Protein AF-A0A8T7M5A7-F1 (afdb_monomer_lite)

Structure (mmCIF, N/CA/C/O backbone):
data_AF-A0A8T7M5A7-F1
#
_entry.id   AF-A0A8T7M5A7-F1
#
loop_
_atom_site.group_PDB
_atom_site.id
_atom_site.type_symbol
_atom_site.label_atom_id
_atom_site.label_alt_id
_atom_site.label_comp_id
_atom_site.label_asym_id
_atom_site.label_entity_id
_atom_site.label_seq_id
_atom_site.pdbx_PDB_ins_code
_atom_site.Cartn_x
_atom_site.Cartn_y
_atom_site.Cartn_z
_atom_site.occupancy
_atom_site.B_iso_or_equiv
_atom_site.auth_seq_id
_atom_site.auth_comp_id
_atom_site.auth_asym_id
_atom_site.auth_atom_id
_atom_site.pdbx_PDB_model_num
ATOM 1 N N . MET A 1 1 ? 14.354 -13.507 -30.037 1.00 39.94 1 MET A N 1
ATOM 2 C CA . MET A 1 1 ? 13.135 -13.439 -29.200 1.00 39.94 1 MET A CA 1
ATOM 3 C C . MET A 1 1 ? 13.109 -12.102 -28.468 1.00 39.94 1 MET A C 1
ATOM 5 O O . MET A 1 1 ? 14.080 -11.792 -27.790 1.00 39.94 1 MET A O 1
ATOM 9 N N . ALA A 1 2 ? 12.060 -11.288 -28.621 1.00 49.22 2 ALA A N 1
ATOM 10 C CA . ALA A 1 2 ? 11.929 -10.042 -27.865 1.00 49.22 2 ALA A CA 1
ATOM 11 C C . ALA A 1 2 ? 11.682 -10.373 -26.383 1.00 49.22 2 ALA A C 1
ATOM 13 O O . ALA A 1 2 ? 10.664 -10.973 -26.041 1.00 49.22 2 ALA A O 1
ATOM 14 N N . PHE A 1 3 ? 12.623 -10.010 -25.506 1.00 51.88 3 PHE A N 1
ATOM 15 C CA . PHE A 1 3 ? 12.419 -10.036 -24.059 1.00 51.88 3 PHE A CA 1
ATOM 16 C C . PHE A 1 3 ? 11.340 -9.006 -23.723 1.00 51.88 3 PHE A C 1
ATOM 18 O O . PHE A 1 3 ? 11.624 -7.827 -23.511 1.00 51.88 3 PHE A O 1
ATOM 25 N N . VAL A 1 4 ? 10.081 -9.442 -23.687 1.00 56.16 4 VAL A N 1
ATOM 26 C CA . VAL A 1 4 ? 9.005 -8.658 -23.090 1.00 56.16 4 VAL A CA 1
ATOM 27 C C . VAL A 1 4 ? 9.352 -8.569 -21.608 1.00 56.16 4 VAL A C 1
ATOM 29 O O . VAL A 1 4 ? 9.060 -9.487 -20.841 1.00 56.16 4 VAL A O 1
ATOM 32 N N . LYS A 1 5 ? 10.053 -7.499 -21.206 1.00 56.72 5 LYS A N 1
ATOM 33 C CA . LYS A 1 5 ? 10.208 -7.110 -19.802 1.00 56.72 5 LYS A CA 1
ATOM 34 C C . LYS A 1 5 ? 8.787 -6.989 -19.270 1.00 56.72 5 LYS A C 1
ATOM 36 O O . LYS A 1 5 ? 8.134 -5.967 -19.466 1.00 56.72 5 LYS A O 1
ATOM 41 N N . ARG A 1 6 ? 8.274 -8.063 -18.657 1.00 57.09 6 ARG A N 1
ATOM 42 C CA . ARG A 1 6 ? 7.062 -7.990 -17.846 1.00 57.09 6 ARG A CA 1
ATOM 43 C C . ARG A 1 6 ? 7.317 -6.810 -16.916 1.00 57.09 6 ARG A C 1
ATOM 45 O O . ARG A 1 6 ? 8.377 -6.795 -16.295 1.00 57.09 6 ARG A O 1
ATOM 52 N N . PRO A 1 7 ? 6.453 -5.791 -16.870 1.00 55.47 7 PRO A N 1
ATOM 53 C CA . PRO A 1 7 ? 6.634 -4.725 -15.906 1.00 55.47 7 PRO A CA 1
ATOM 54 C C . PRO A 1 7 ? 6.526 -5.363 -14.512 1.00 55.47 7 PRO A C 1
ATOM 56 O O . PRO A 1 7 ? 5.441 -5.670 -14.020 1.00 55.47 7 PRO A O 1
ATOM 59 N N . THR A 1 8 ? 7.680 -5.690 -13.931 1.00 59.50 8 THR A N 1
ATOM 60 C CA . THR A 1 8 ? 7.813 -6.367 -12.643 1.00 59.50 8 THR A CA 1
ATOM 61 C C . THR A 1 8 ? 7.704 -5.293 -11.576 1.00 59.50 8 THR A C 1
ATOM 63 O O . THR A 1 8 ? 8.698 -4.778 -11.080 1.00 59.50 8 THR A O 1
ATOM 66 N N . GLY A 1 9 ? 6.475 -4.874 -11.299 1.00 70.06 9 GLY A N 1
ATOM 67 C CA . GLY A 1 9 ? 6.164 -3.922 -10.243 1.00 70.06 9 GLY A CA 1
ATOM 68 C C . GLY A 1 9 ? 5.018 -4.441 -9.381 1.00 70.06 9 GLY A C 1
ATOM 69 O O . GLY A 1 9 ? 4.226 -5.271 -9.847 1.00 70.06 9 GLY A O 1
ATOM 70 N N . PRO A 1 10 ? 4.909 -3.979 -8.126 1.00 78.81 10 PRO A N 1
ATOM 71 C CA . PRO A 1 10 ? 3.794 -4.350 -7.273 1.00 78.81 10 PRO A CA 1
ATOM 72 C C . PRO A 1 10 ? 2.475 -3.919 -7.923 1.00 78.81 10 PRO A C 1
ATOM 74 O O . PRO A 1 10 ? 2.351 -2.841 -8.515 1.00 78.81 10 PRO A O 1
ATOM 77 N N . ARG A 1 11 ? 1.478 -4.801 -7.838 1.00 85.81 11 ARG A N 1
ATOM 78 C CA . ARG A 1 11 ? 0.128 -4.543 -8.341 1.00 85.81 11 ARG A CA 1
ATOM 79 C C . ARG A 1 11 ? -0.743 -4.022 -7.216 1.00 85.81 11 ARG A C 1
ATOM 81 O O . ARG A 1 11 ? -0.711 -4.543 -6.105 1.00 85.81 11 ARG A O 1
ATOM 88 N N . CYS A 1 12 ? -1.534 -2.996 -7.508 1.00 86.06 12 CYS A N 1
ATOM 89 C CA . CYS A 1 12 ? -2.483 -2.457 -6.551 1.00 86.06 12 CYS A CA 1
ATOM 90 C C . CYS A 1 12 ? -3.528 -3.537 -6.224 1.00 86.06 12 CYS A C 1
ATOM 92 O O . CYS A 1 12 ? -4.180 -4.027 -7.146 1.00 86.06 12 CYS A O 1
ATOM 94 N N . PRO A 1 13 ? -3.760 -3.881 -4.949 1.00 82.25 13 PRO A N 1
ATOM 95 C CA . PRO A 1 13 ? -4.740 -4.901 -4.581 1.00 82.25 13 PRO A CA 1
ATOM 96 C C . PRO A 1 13 ? -6.189 -4.467 -4.855 1.00 82.25 13 PRO A C 1
ATOM 98 O O . PRO A 1 13 ? -7.078 -5.311 -4.862 1.00 82.25 13 PRO A O 1
ATOM 101 N N . GLY A 1 14 ? -6.437 -3.168 -5.069 1.00 83.50 14 GLY A N 1
ATOM 102 C CA . GLY A 1 14 ? -7.761 -2.645 -5.416 1.00 83.50 14 GLY A CA 1
ATOM 103 C C . GLY A 1 14 ? -8.093 -2.734 -6.907 1.00 83.50 14 GLY A C 1
ATOM 104 O O . GLY A 1 14 ? -9.221 -3.057 -7.253 1.00 83.50 14 GLY A O 1
ATOM 105 N N . CYS A 1 15 ? -7.130 -2.462 -7.796 1.00 85.44 15 CYS A N 1
ATOM 106 C CA . CYS A 1 15 ? -7.391 -2.344 -9.239 1.00 85.44 15 CYS A CA 1
ATOM 107 C C . CYS A 1 15 ? -6.464 -3.172 -10.142 1.00 85.44 15 CYS A C 1
ATOM 109 O O . CYS A 1 15 ? -6.557 -3.077 -11.362 1.00 85.44 15 CYS A O 1
ATOM 111 N N . GLY A 1 16 ? -5.524 -3.936 -9.580 1.00 85.69 16 GLY A N 1
ATOM 112 C CA . GLY A 1 16 ? -4.598 -4.807 -10.316 1.00 85.69 16 GLY A CA 1
ATOM 113 C C . GLY A 1 16 ? -3.533 -4.085 -11.149 1.00 85.69 16 GLY A C 1
ATOM 114 O O . GLY A 1 16 ? -2.611 -4.728 -11.652 1.00 85.69 16 GLY A O 1
ATOM 115 N N . ARG A 1 17 ? -3.617 -2.755 -11.280 1.00 85.44 17 ARG A N 1
ATOM 116 C CA . ARG A 1 17 ? -2.648 -1.951 -12.028 1.00 85.44 17 ARG A CA 1
ATOM 117 C C . ARG A 1 17 ? -1.299 -1.930 -11.331 1.00 85.44 17 ARG A C 1
ATOM 119 O O . ARG A 1 17 ? -1.212 -1.904 -10.103 1.00 85.44 17 ARG A O 1
ATOM 126 N N . ILE A 1 18 ? -0.255 -1.899 -12.142 1.00 86.12 18 ILE A N 1
ATOM 127 C CA . ILE A 1 18 ? 1.115 -1.742 -11.672 1.00 86.12 18 ILE A CA 1
ATOM 128 C C . ILE A 1 18 ? 1.276 -0.308 -11.188 1.00 86.12 18 ILE A C 1
ATOM 130 O O . ILE A 1 18 ? 0.841 0.631 -11.854 1.00 86.12 18 ILE A O 1
ATOM 134 N N . PHE A 1 19 ? 1.866 -0.147 -10.011 1.00 85.25 19 PHE A N 1
ATOM 135 C CA . PHE A 1 19 ? 2.127 1.160 -9.429 1.00 85.25 19 PHE A CA 1
ATOM 136 C C . PHE A 1 19 ? 3.511 1.176 -8.787 1.00 85.25 19 PHE A C 1
ATOM 138 O O . PHE A 1 19 ? 4.063 0.129 -8.453 1.00 85.25 19 PHE A O 1
ATOM 145 N N . GLN A 1 20 ? 4.073 2.371 -8.615 1.00 85.00 20 GLN A N 1
ATOM 146 C CA . GLN A 1 20 ? 5.281 2.543 -7.817 1.00 85.00 20 GLN A CA 1
ATOM 147 C C . GLN A 1 20 ? 4.883 2.858 -6.370 1.00 85.00 20 GLN A C 1
ATOM 149 O O . GLN A 1 20 ? 4.183 3.853 -6.145 1.00 85.00 20 GLN A O 1
ATOM 154 N N . PRO A 1 21 ? 5.281 2.024 -5.393 1.00 83.12 21 PRO A N 1
ATOM 155 C CA . PRO A 1 21 ? 5.044 2.306 -3.989 1.00 83.12 21 PRO A CA 1
ATOM 156 C C . PRO A 1 21 ? 5.862 3.533 -3.583 1.00 83.12 21 PRO A C 1
ATOM 158 O O . PRO A 1 21 ? 7.020 3.680 -3.965 1.00 83.12 21 PRO A O 1
ATOM 161 N N . ARG A 1 22 ? 5.236 4.433 -2.827 1.00 85.31 22 ARG A N 1
ATOM 162 C CA . ARG A 1 22 ? 5.848 5.665 -2.318 1.00 85.31 22 ARG A CA 1
ATOM 163 C C . ARG A 1 22 ? 5.940 5.600 -0.802 1.00 85.31 22 ARG A C 1
ATOM 165 O O . ARG A 1 22 ? 5.045 5.030 -0.178 1.00 85.31 22 ARG A O 1
ATOM 172 N N . VAL A 1 23 ? 6.970 6.196 -0.214 1.00 86.94 23 VAL A N 1
ATOM 173 C CA . VAL A 1 23 ? 7.055 6.339 1.245 1.00 86.94 23 VAL A CA 1
ATOM 174 C C . VAL A 1 23 ? 5.990 7.343 1.693 1.00 86.94 23 VAL A C 1
ATOM 176 O O . VAL A 1 23 ? 5.893 8.441 1.145 1.00 86.94 23 VAL A O 1
ATOM 179 N N . LEU A 1 24 ? 5.139 6.933 2.629 1.00 85.38 24 LEU A N 1
ATOM 180 C CA . LEU A 1 24 ? 4.116 7.771 3.249 1.00 85.38 24 LEU A CA 1
ATOM 181 C C . LEU A 1 24 ? 4.726 8.587 4.397 1.00 85.38 24 LEU A C 1
ATOM 183 O O . LEU A 1 24 ? 5.850 8.338 4.828 1.00 85.38 2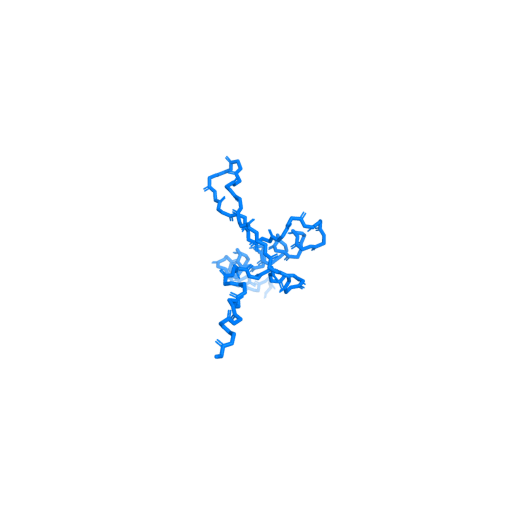4 LEU A O 1
ATOM 187 N N . ARG A 1 25 ? 3.979 9.569 4.915 1.00 84.81 25 ARG A N 1
ATOM 188 C CA . ARG A 1 25 ? 4.447 10.441 6.011 1.00 84.81 25 ARG A CA 1
ATOM 189 C C . ARG A 1 25 ? 4.792 9.679 7.293 1.00 84.81 25 ARG A C 1
ATOM 191 O O . ARG A 1 25 ? 5.626 10.143 8.055 1.00 84.81 25 ARG A O 1
ATOM 198 N N . ASP A 1 26 ? 4.171 8.527 7.514 1.00 84.31 26 ASP A N 1
ATOM 199 C CA . ASP A 1 26 ? 4.434 7.638 8.648 1.00 84.31 26 ASP A CA 1
ATOM 200 C C . ASP A 1 26 ? 5.651 6.712 8.438 1.00 84.31 26 ASP A C 1
ATOM 202 O O . ASP A 1 26 ? 5.951 5.881 9.289 1.00 84.31 26 ASP A O 1
ATOM 206 N N . GLY A 1 27 ? 6.354 6.831 7.306 1.00 84.56 27 GLY A N 1
ATOM 207 C CA . GLY A 1 27 ? 7.513 6.004 6.966 1.00 84.56 27 GLY A CA 1
ATOM 208 C C . GLY A 1 27 ? 7.164 4.646 6.349 1.00 84.56 27 GLY A C 1
ATOM 209 O O . GLY A 1 27 ? 8.058 3.959 5.854 1.00 84.56 27 GLY A O 1
ATOM 210 N N . SER A 1 28 ? 5.886 4.249 6.308 1.00 85.06 28 SER A N 1
ATOM 211 C CA . SER A 1 28 ? 5.477 3.024 5.616 1.00 85.06 28 SER A CA 1
ATOM 212 C C . SER A 1 28 ? 5.425 3.186 4.092 1.00 85.06 28 SER A C 1
ATOM 214 O O . SER A 1 28 ? 5.287 4.280 3.543 1.00 85.06 28 SER A O 1
ATOM 216 N N . MET A 1 29 ? 5.523 2.063 3.379 1.00 83.69 29 MET A N 1
ATOM 217 C CA . MET A 1 29 ? 5.372 2.020 1.924 1.00 83.69 29 MET A CA 1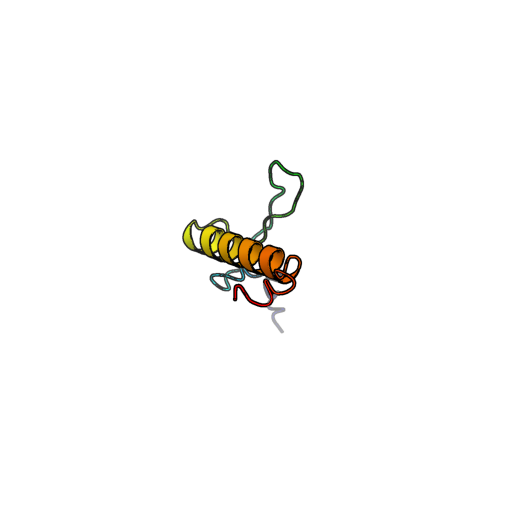
ATOM 218 C C . MET A 1 29 ? 3.895 2.011 1.518 1.00 83.69 29 MET A C 1
ATOM 220 O O . MET A 1 29 ? 3.076 1.270 2.066 1.00 83.69 29 MET A O 1
ATOM 224 N N . SER A 1 30 ? 3.564 2.786 0.485 1.00 83.56 30 SER A N 1
ATOM 225 C CA . SER A 1 30 ? 2.225 2.831 -0.104 1.00 83.56 30 SER A CA 1
ATOM 226 C C . SER A 1 30 ? 1.814 1.452 -0.611 1.00 83.56 30 SER A C 1
ATOM 228 O O . SER A 1 30 ? 2.485 0.859 -1.452 1.00 83.56 30 SER A O 1
ATOM 230 N N . GLN A 1 31 ? 0.666 0.965 -0.143 1.00 82.94 31 GLN A N 1
ATOM 231 C CA . GLN A 1 31 ? 0.138 -0.354 -0.511 1.00 82.94 31 GLN A CA 1
ATOM 232 C C . GLN A 1 31 ? -0.835 -0.320 -1.703 1.00 82.94 31 GLN A C 1
ATOM 234 O O . GLN A 1 31 ? -1.288 -1.368 -2.154 1.00 82.94 31 GLN A O 1
ATOM 239 N N . SER A 1 32 ? -1.180 0.865 -2.220 1.00 88.12 32 SER A N 1
ATOM 240 C CA . SER A 1 32 ? -2.050 1.033 -3.395 1.00 88.12 32 SER A CA 1
ATOM 241 C C . SER A 1 32 ? -1.485 2.037 -4.389 1.00 88.12 32 SER A C 1
ATOM 243 O O . SER A 1 32 ? -0.633 2.859 -4.057 1.00 88.12 32 SER A O 1
ATOM 245 N N . CYS A 1 33 ? -2.070 2.038 -5.588 1.00 86.88 33 CYS A N 1
ATOM 246 C CA . CYS A 1 33 ? -1.820 3.019 -6.640 1.00 86.88 33 CYS A CA 1
ATOM 247 C C . CYS A 1 33 ? -2.222 4.467 -6.293 1.00 86.88 33 CYS A C 1
ATOM 249 O O . CYS A 1 33 ? -2.027 5.353 -7.121 1.00 86.88 33 CYS A O 1
ATOM 251 N N . GLY A 1 34 ? -2.793 4.725 -5.111 1.00 84.56 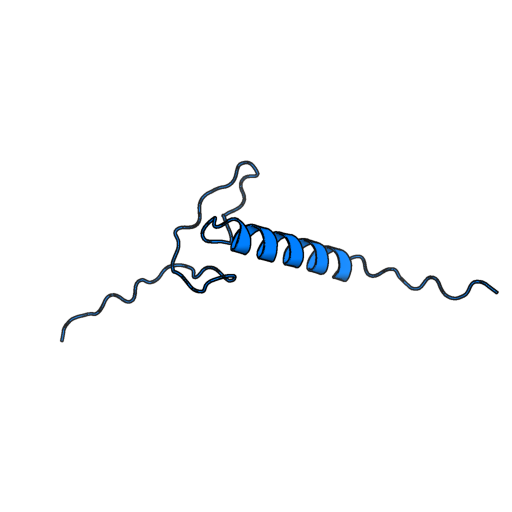34 GLY A N 1
ATOM 252 C CA . GLY A 1 34 ? -3.175 6.067 -4.666 1.00 84.56 34 GLY A CA 1
ATOM 253 C C . GLY A 1 34 ? -4.532 6.562 -5.171 1.00 84.56 34 GLY A C 1
ATOM 254 O O . GLY A 1 34 ? -4.933 7.661 -4.807 1.00 84.56 34 GLY A O 1
ATOM 255 N N . GLN A 1 35 ? -5.273 5.775 -5.962 1.00 86.12 35 GLN A N 1
ATOM 256 C CA . GLN A 1 35 ? -6.668 6.110 -6.263 1.00 86.12 35 GLN A CA 1
ATOM 257 C C . GLN A 1 35 ? -7.513 6.052 -4.989 1.00 86.12 35 GLN A C 1
ATOM 259 O O . GLN A 1 35 ? -7.435 5.067 -4.253 1.00 86.12 35 GLN A O 1
ATOM 264 N N . THR A 1 36 ? -8.360 7.059 -4.766 1.00 85.75 36 THR A N 1
ATOM 265 C CA . THR A 1 36 ? -9.207 7.189 -3.568 1.00 85.75 36 THR A CA 1
ATOM 266 C C . THR A 1 36 ? -9.998 5.916 -3.269 1.00 85.75 36 THR A C 1
ATOM 268 O O . THR A 1 36 ? -10.029 5.463 -2.129 1.00 85.75 36 THR A O 1
ATOM 271 N N . SER A 1 37 ? -10.559 5.277 -4.300 1.00 85.88 37 SER A N 1
ATOM 272 C CA . SER A 1 37 ? -11.276 3.999 -4.190 1.00 85.88 37 SER A CA 1
ATOM 273 C C . SER A 1 37 ? -10.387 2.858 -3.675 1.00 85.88 37 SER A C 1
ATOM 275 O O . SER A 1 37 ? -10.782 2.113 -2.779 1.00 85.88 37 SER A O 1
ATOM 277 N N . CYS A 1 38 ? -9.161 2.740 -4.190 1.00 87.06 38 CYS A N 1
ATOM 278 C CA . CYS A 1 38 ? -8.193 1.720 -3.784 1.00 87.06 38 CYS A CA 1
ATOM 279 C C . CYS A 1 38 ? -7.640 1.982 -2.378 1.00 87.06 38 CYS A C 1
ATOM 281 O O . CYS A 1 38 ? -7.491 1.046 -1.596 1.00 87.06 38 CYS A O 1
ATOM 283 N N . VAL A 1 39 ? -7.365 3.245 -2.041 1.00 84.00 39 VAL A N 1
ATOM 284 C CA . VAL A 1 39 ? -6.915 3.655 -0.703 1.00 84.00 39 VAL A CA 1
ATOM 285 C C . VAL A 1 39 ? -8.003 3.364 0.332 1.00 84.00 39 VAL A C 1
ATOM 287 O O . VAL A 1 39 ? -7.713 2.756 1.360 1.00 84.00 39 VAL A O 1
ATOM 290 N N . ALA A 1 40 ? -9.262 3.709 0.040 1.00 85.00 40 ALA A N 1
ATOM 291 C CA . ALA A 1 40 ? -10.400 3.418 0.910 1.00 85.00 40 ALA A CA 1
ATOM 292 C C . ALA A 1 40 ? -10.593 1.907 1.124 1.00 85.00 40 ALA A C 1
ATOM 294 O O . ALA A 1 40 ? -10.792 1.472 2.256 1.00 85.00 40 ALA A O 1
ATOM 295 N N . LEU A 1 41 ? -10.471 1.097 0.065 1.00 83.81 41 LEU A N 1
ATOM 296 C CA . LEU A 1 41 ? -10.507 -0.368 0.156 1.00 83.81 41 LEU A CA 1
ATOM 297 C C . LEU A 1 41 ? -9.403 -0.927 1.062 1.00 83.81 41 LEU A C 1
ATOM 299 O O . LEU A 1 41 ? -9.673 -1.798 1.888 1.00 83.81 41 LEU A O 1
ATOM 303 N N . ILE A 1 42 ? -8.169 -0.428 0.939 1.00 79.56 42 ILE A N 1
ATOM 304 C CA . ILE A 1 42 ? -7.057 -0.866 1.795 1.00 79.56 42 ILE A CA 1
ATOM 305 C C . ILE A 1 42 ? -7.266 -0.427 3.241 1.00 79.56 42 ILE A C 1
ATOM 307 O O . ILE A 1 42 ? -7.081 -1.244 4.139 1.00 79.56 42 ILE A O 1
ATOM 311 N N . ASN A 1 43 ? -7.685 0.816 3.481 1.00 78.31 43 ASN A N 1
ATOM 312 C CA . ASN A 1 43 ? -7.968 1.293 4.834 1.00 78.31 43 ASN A CA 1
ATOM 313 C C . ASN A 1 43 ? -9.077 0.468 5.497 1.00 78.31 43 ASN A C 1
ATOM 315 O O . ASN A 1 43 ? -8.896 0.031 6.629 1.00 78.31 43 ASN A O 1
ATOM 319 N N . ARG A 1 44 ? -10.155 0.139 4.770 1.00 76.88 44 ARG A N 1
ATOM 320 C CA . ARG A 1 44 ? -11.204 -0.773 5.260 1.00 76.88 44 ARG A CA 1
ATOM 321 C C . ARG A 1 44 ? -10.680 -2.183 5.548 1.00 76.88 44 ARG A C 1
ATOM 323 O O . ARG A 1 44 ? -11.111 -2.818 6.499 1.00 76.88 44 ARG A O 1
ATOM 330 N N . ARG A 1 45 ? -9.741 -2.708 4.754 1.00 68.94 45 ARG A N 1
ATOM 331 C CA . ARG A 1 45 ? -9.120 -4.015 5.047 1.00 68.94 45 ARG A CA 1
ATOM 332 C C . ARG A 1 45 ? -8.188 -3.961 6.259 1.00 68.94 45 ARG A C 1
ATOM 334 O O . ARG A 1 45 ? -8.129 -4.934 7.006 1.00 68.94 45 ARG A O 1
ATOM 341 N N . LYS A 1 46 ? -7.478 -2.847 6.471 1.00 63.25 46 LYS A N 1
ATOM 342 C CA . LYS A 1 46 ? -6.638 -2.639 7.661 1.00 63.25 46 LYS A CA 1
ATOM 343 C C . LYS A 1 46 ? -7.473 -2.581 8.937 1.00 63.25 46 LYS A C 1
ATOM 345 O O . LYS A 1 46 ? -7.083 -3.212 9.913 1.00 63.25 46 LYS A O 1
ATOM 350 N N . THR A 1 47 ? -8.624 -1.904 8.920 1.00 57.59 47 THR A N 1
ATOM 351 C CA . THR A 1 47 ? -9.521 -1.869 10.087 1.00 57.59 47 THR A CA 1
ATOM 352 C C . THR A 1 47 ? -10.040 -3.264 10.434 1.00 57.59 47 THR A C 1
ATOM 354 O O . THR A 1 47 ? -9.999 -3.642 11.597 1.00 57.59 47 THR A O 1
ATOM 357 N N . VAL A 1 48 ? -10.406 -4.084 9.440 1.00 55.81 48 VAL A N 1
ATOM 358 C CA . VAL A 1 48 ? -10.856 -5.474 9.676 1.00 55.81 48 VAL A CA 1
ATOM 359 C C . VAL A 1 48 ? -9.726 -6.383 10.189 1.00 55.81 48 VAL A C 1
ATOM 361 O O . VAL A 1 48 ? -9.970 -7.274 10.996 1.00 55.81 48 VAL A O 1
ATOM 364 N N . GLN A 1 49 ? -8.476 -6.184 9.755 1.00 50.16 49 GLN A N 1
ATOM 365 C CA . GLN A 1 49 ? -7.334 -6.946 10.288 1.00 50.16 49 GLN A CA 1
ATOM 366 C C . GLN A 1 49 ? -6.986 -6.568 11.736 1.00 50.16 49 GLN A C 1
ATOM 368 O O . GLN A 1 49 ? -6.578 -7.441 12.501 1.00 50.16 49 GLN A O 1
ATOM 373 N N . PHE A 1 50 ? -7.161 -5.301 12.123 1.00 48.16 50 PHE A N 1
ATOM 374 C CA . PHE A 1 50 ? -6.974 -4.873 13.512 1.00 48.16 50 PHE A CA 1
ATOM 375 C C . PHE A 1 50 ? -8.087 -5.422 14.418 1.00 48.16 50 PHE A C 1
ATOM 377 O O . PHE A 1 50 ? -7.806 -5.936 15.497 1.00 48.16 50 PHE A O 1
ATOM 384 N N . ASP A 1 51 ? -9.324 -5.432 13.918 1.00 45.00 51 ASP A N 1
ATOM 385 C CA . ASP A 1 51 ? -10.493 -6.002 14.597 1.00 45.00 51 ASP A CA 1
ATOM 386 C C . ASP A 1 51 ? -10.389 -7.530 14.774 1.00 45.00 51 ASP A C 1
ATOM 388 O O . ASP A 1 51 ? -10.802 -8.087 15.783 1.00 45.00 51 ASP A O 1
ATOM 392 N N . ARG A 1 52 ? -9.716 -8.236 13.853 1.00 48.94 52 ARG A N 1
ATOM 393 C CA . ARG A 1 52 ? -9.474 -9.685 13.989 1.00 48.94 52 ARG A CA 1
ATOM 394 C C . ARG A 1 52 ? -8.372 -10.071 14.978 1.00 48.94 52 ARG A C 1
ATOM 396 O O . ARG A 1 52 ? -8.346 -11.224 15.404 1.00 48.94 52 ARG A O 1
ATOM 403 N N . LYS A 1 53 ? -7.449 -9.165 15.325 1.00 46.41 53 LYS A N 1
ATOM 404 C CA . LYS A 1 53 ? -6.455 -9.396 16.398 1.00 46.41 53 LYS A CA 1
ATOM 405 C C . LYS A 1 53 ? -6.940 -8.903 17.760 1.00 46.41 53 LYS A C 1
ATOM 407 O O . LYS A 1 53 ? -6.473 -9.419 18.770 1.00 46.41 53 LYS A O 1
ATOM 412 N N . VAL A 1 54 ? -7.899 -7.982 17.782 1.00 47.78 54 VAL A N 1
ATOM 413 C CA . VAL A 1 54 ? -8.692 -7.627 18.963 1.00 47.78 54 VAL A CA 1
ATOM 414 C C . VAL A 1 54 ? -10.090 -8.207 18.779 1.00 47.78 54 VAL A C 1
ATOM 416 O O . VAL A 1 54 ? -11.087 -7.497 18.810 1.00 47.78 54 VAL A O 1
ATOM 419 N N . GLY A 1 55 ? -10.171 -9.521 18.553 1.00 43.69 55 GLY A N 1
ATOM 420 C CA . GLY A 1 55 ? -11.457 -10.185 18.701 1.00 43.69 55 GLY A CA 1
ATOM 421 C C . GLY A 1 55 ? -11.942 -9.903 20.127 1.00 43.69 55 GLY A C 1
ATOM 422 O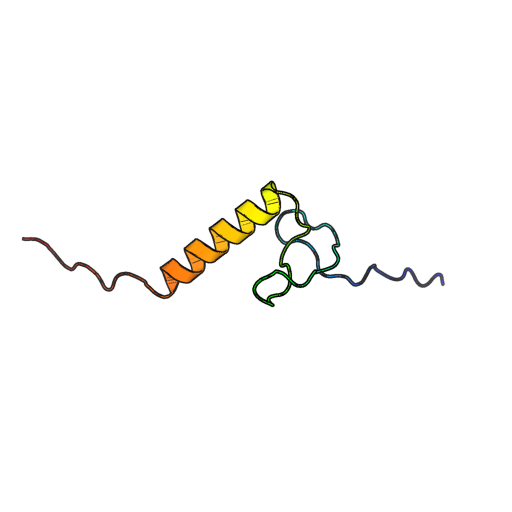 O . GLY A 1 55 ? -11.163 -10.144 21.059 1.00 43.69 55 GLY A O 1
ATOM 423 N N . PRO A 1 56 ? -13.160 -9.374 20.338 1.00 50.47 56 PRO A N 1
ATOM 424 C CA . PRO A 1 56 ? -13.723 -9.322 21.673 1.00 50.47 56 PRO A CA 1
ATOM 425 C C . PRO A 1 56 ? -13.730 -10.765 22.172 1.00 50.47 56 PRO A C 1
ATOM 427 O O . PRO A 1 56 ? -14.443 -11.609 21.629 1.00 50.47 56 PRO A O 1
ATOM 430 N N . ARG A 1 57 ? -12.892 -11.094 23.167 1.00 49.56 57 ARG A N 1
ATOM 431 C CA . ARG A 1 57 ? -13.156 -12.292 23.966 1.00 49.56 57 ARG A CA 1
ATOM 432 C C . ARG A 1 57 ? -14.564 -12.076 24.486 1.00 49.56 57 ARG A C 1
ATOM 434 O O . ARG A 1 57 ? -14.801 -11.080 25.164 1.00 49.56 57 ARG A O 1
ATOM 441 N N . SER A 1 58 ? -15.457 -12.947 24.026 1.00 46.25 58 SER A N 1
ATOM 442 C CA . SER A 1 58 ? -16.882 -12.989 24.295 1.00 46.25 58 SER A CA 1
ATOM 443 C C . SER A 1 58 ? -17.270 -12.202 25.537 1.00 46.25 58 SER A C 1
ATOM 445 O O . SER A 1 58 ? -16.891 -12.566 26.651 1.00 46.25 58 SER A O 1
ATOM 447 N N . LEU A 1 59 ? -18.098 -11.177 25.337 1.00 52.75 59 LEU A N 1
ATOM 448 C CA . LEU A 1 59 ? -19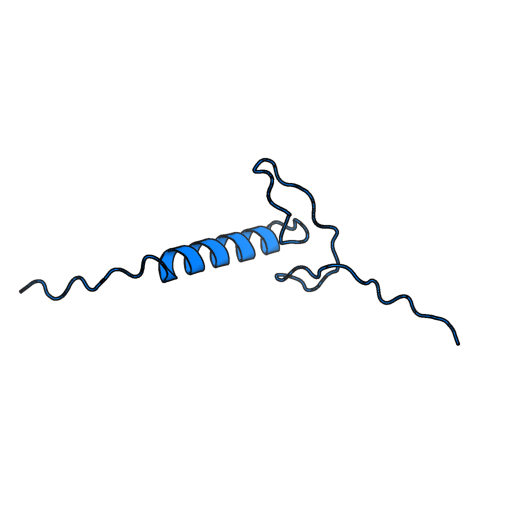.100 -10.815 26.327 1.00 52.75 59 LEU A CA 1
ATOM 449 C C . LEU A 1 59 ? -20.019 -12.044 26.452 1.00 52.75 59 LEU A C 1
ATOM 451 O O . LEU A 1 59 ? -21.023 -12.172 25.755 1.00 52.75 59 LEU A O 1
ATOM 455 N N . SER A 1 60 ? -19.589 -13.026 27.240 1.00 45.72 60 SER A N 1
ATOM 456 C CA . SER A 1 60 ? -20.424 -14.152 27.620 1.00 45.72 60 SER A CA 1
ATOM 457 C C . SER A 1 60 ? -21.479 -13.606 28.568 1.00 45.72 60 SER A C 1
ATOM 459 O O . SER A 1 60 ? -21.167 -13.261 29.701 1.00 45.72 60 SER A O 1
ATOM 461 N N . ASN A 1 61 ? -22.698 -13.526 28.042 1.00 48.34 61 ASN A N 1
ATOM 462 C CA . ASN A 1 61 ? -23.968 -13.492 28.752 1.00 48.34 61 ASN A CA 1
ATOM 463 C C . ASN A 1 61 ? -24.171 -12.388 29.799 1.00 48.34 61 ASN A C 1
ATOM 465 O O . ASN A 1 61 ? -23.762 -12.478 30.953 1.00 48.34 61 ASN A O 1
ATOM 469 N N . VAL A 1 62 ? -24.952 -11.389 29.392 1.00 50.88 62 VAL A N 1
ATOM 470 C CA . VAL A 1 62 ? -25.898 -10.736 30.296 1.00 50.88 62 VAL A CA 1
ATOM 471 C C . VAL A 1 62 ? -27.080 -11.692 30.488 1.00 50.88 62 VAL A C 1
ATOM 473 O O . VAL A 1 62 ? -27.643 -12.155 29.495 1.00 50.88 62 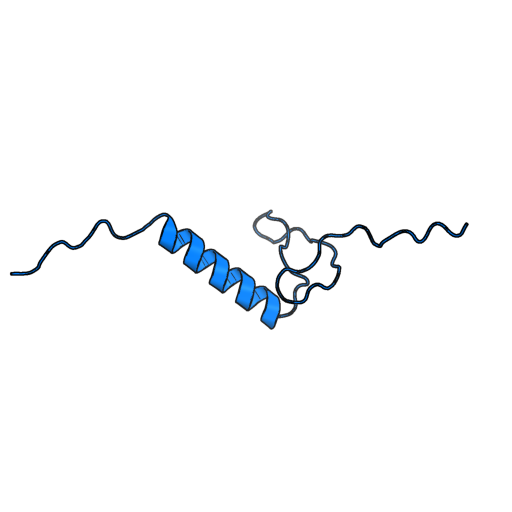VAL A O 1
ATOM 476 N N . ASN A 1 63 ? -27.454 -11.875 31.758 1.00 43.66 63 ASN A N 1
ATOM 477 C CA . ASN A 1 63 ? -28.536 -12.694 32.326 1.00 43.66 63 ASN A CA 1
ATOM 478 C C . ASN A 1 63 ? -28.187 -14.158 32.623 1.00 43.66 63 ASN A C 1
ATOM 480 O O . ASN A 1 63 ? -27.886 -14.927 31.680 1.00 43.66 63 ASN A O 1
#

Sequence (63 aa):
MAFVKRPTGPRCPGCGRIFQPRVLRDGSMSQSCGQTSCVALINRRKTVQFDRKVGPRSLSNVN

Radius of gyration: 18.33 Å; chains: 1; bounding box: 42×25×62 Å

Organism: NCBI:txid3003348

pLDDT: mean 70.01, std 16.79, range [39.94, 88.12]

Foldseek 3Di:
DDPPPPVPADAQPQPRDGADWDQDPVRDTRNHNPDPRSVVVVVVVVVVVVCVVPPPPDPPDDD

Secondary structure (DSSP, 8-state):
---------PBPTTT--B----B-TTSPBP-S-S-HHHHHHHHHHHHHHHHHHS---------